Protein AF-A0A661GX45-F1 (afdb_monomer_lite)

Foldseek 3Di:
DDDDPLPDDDPLLVVLCVVLVPDDDDDVSVVSVVVSVVVCVVVCSDDPDDDDDDDDDDDPQKDPPDDDPPDPPCPVVIGGDPVVVVVVCVVPVDDPCVVVVVVVVVVCVVCVVVVVVVVVVVPDDDDDDD

Sequence (130 aa):
DGANNANYASEEYDELFRKVRVLSQGPERDELVAQMVELFRRDAVWLFAYYPKDIYLNNSWVHNTKRHGISKAMLKYIRVDDKERQKMQVKWNQPITWPLFVAALFLVALVLPGVIAYRRRQNATARREK

Secondary structure (DSSP, 8-state):
----TT----HHHHHHHHHHTTSPSSHHHHHHHHHHHHHHHHTT-S-------------TTEE-----SS----GGG-EE-HHHHHHHHHHH-----HHHHHHHHHHHHHHHHHHHHHHHHHT-------

pLDDT: mean 91.28, std 10.06, range [46.34, 98.5]

Structure (mmCIF, N/CA/C/O backbone):
data_AF-A0A661GX45-F1
#
_entry.id   AF-A0A661GX45-F1
#
loop_
_atom_site.group_PDB
_atom_site.id
_atom_site.type_symbol
_atom_site.label_atom_id
_atom_site.label_alt_id
_atom_site.label_comp_id
_atom_site.label_asym_id
_atom_site.label_entity_id
_atom_site.label_seq_id
_atom_site.pdbx_PDB_ins_code
_atom_site.Cartn_x
_atom_site.Cartn_y
_atom_site.Cartn_z
_atom_site.occupancy
_atom_site.B_iso_or_equiv
_atom_site.auth_seq_id
_atom_site.auth_comp_id
_atom_site.auth_asym_id
_atom_site.auth_atom_id
_atom_site.pdbx_PDB_model_num
ATOM 1 N N . ASP A 1 1 ? -24.794 -9.850 7.152 1.00 48.97 1 ASP A N 1
ATOM 2 C CA . ASP A 1 1 ? -23.955 -10.989 7.564 1.00 48.97 1 ASP A CA 1
ATOM 3 C C . ASP A 1 1 ? -22.492 -10.597 7.579 1.00 48.97 1 ASP A C 1
ATOM 5 O O . ASP A 1 1 ? -22.026 -9.954 6.644 1.00 48.97 1 ASP A O 1
ATOM 9 N N . GLY A 1 2 ? -21.811 -10.875 8.691 1.00 71.81 2 GLY A N 1
ATOM 10 C CA . GLY A 1 2 ? -20.370 -10.670 8.851 1.00 71.81 2 GLY A CA 1
ATOM 11 C C . GLY A 1 2 ? -19.619 -11.988 8.667 1.00 71.81 2 GLY A C 1
ATOM 12 O O . GLY A 1 2 ? -20.201 -13.057 8.828 1.00 71.81 2 GLY A O 1
ATOM 13 N N . ALA A 1 3 ? -18.332 -11.924 8.327 1.00 84.56 3 ALA A N 1
ATOM 14 C CA . ALA A 1 3 ? -17.504 -13.121 8.225 1.00 84.56 3 ALA A CA 1
ATOM 15 C C . ALA A 1 3 ? -17.104 -13.615 9.627 1.00 84.56 3 ALA A C 1
ATOM 17 O O . ALA A 1 3 ? -16.436 -12.892 10.363 1.00 84.56 3 ALA A O 1
ATOM 18 N N . ASN A 1 4 ? -17.479 -14.849 9.974 1.00 91.38 4 ASN A N 1
ATOM 19 C CA . ASN A 1 4 ? -16.990 -15.567 11.153 1.00 91.38 4 ASN A CA 1
ATOM 20 C C . ASN A 1 4 ? -16.191 -16.795 10.703 1.00 91.38 4 ASN A C 1
ATOM 22 O O . ASN A 1 4 ? -16.702 -17.909 10.658 1.00 91.38 4 ASN A O 1
ATOM 26 N N . ASN A 1 5 ? -14.921 -16.589 10.360 1.00 91.62 5 ASN A N 1
ATOM 27 C CA . ASN A 1 5 ? -14.054 -17.673 9.888 1.00 91.62 5 ASN A CA 1
ATOM 28 C C . ASN A 1 5 ? -13.514 -18.554 11.031 1.00 91.62 5 ASN A C 1
ATOM 30 O O . ASN A 1 5 ? -12.836 -19.540 10.764 1.00 91.62 5 ASN A O 1
ATOM 34 N N . ALA A 1 6 ? -13.770 -18.184 12.292 1.00 91.88 6 ALA A N 1
ATOM 35 C CA . ALA A 1 6 ? -13.398 -18.972 13.466 1.00 91.88 6 ALA A CA 1
ATOM 36 C C . ALA A 1 6 ? -14.468 -20.007 13.847 1.00 91.88 6 ALA A C 1
ATOM 38 O O . ALA A 1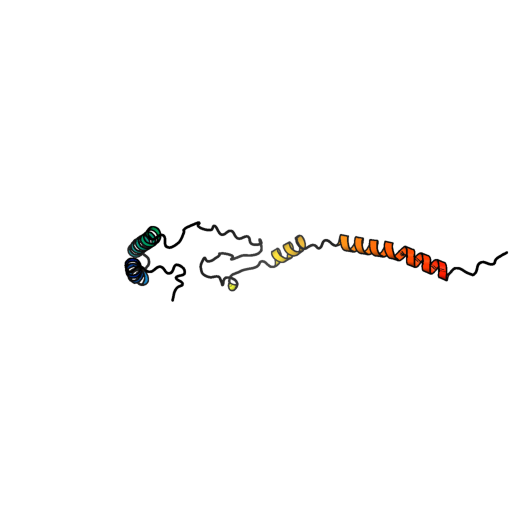 6 ? -14.197 -20.874 14.671 1.00 91.88 6 ALA A O 1
ATOM 39 N N . ASN A 1 7 ? -15.684 -19.892 13.292 1.00 93.12 7 ASN A N 1
ATOM 40 C CA . ASN A 1 7 ? -16.880 -20.587 13.780 1.00 93.12 7 ASN A CA 1
ATOM 41 C C . ASN A 1 7 ? -17.127 -20.371 15.288 1.00 93.12 7 ASN A C 1
ATOM 43 O O . ASN A 1 7 ? -17.653 -21.249 15.967 1.00 93.12 7 ASN A O 1
ATOM 47 N N . TYR A 1 8 ? -16.734 -19.212 15.824 1.00 94.44 8 TYR A N 1
ATOM 48 C CA . TYR A 1 8 ? -16.910 -18.894 17.241 1.00 94.44 8 TYR A CA 1
ATOM 49 C C . TYR A 1 8 ? -18.365 -18.534 17.546 1.00 94.44 8 TYR A C 1
ATOM 51 O O . TYR A 1 8 ? -18.964 -17.751 16.809 1.00 94.44 8 TYR A O 1
ATOM 59 N N . ALA A 1 9 ? -18.914 -19.085 18.626 1.00 95.06 9 ALA A N 1
ATOM 60 C CA . ALA A 1 9 ? -20.266 -18.811 19.099 1.00 95.06 9 ALA A CA 1
ATOM 61 C C . ALA A 1 9 ? -20.262 -18.728 20.631 1.00 95.06 9 ALA A C 1
ATOM 63 O O . ALA A 1 9 ? -19.773 -19.640 21.297 1.00 95.06 9 ALA A O 1
ATOM 64 N N . SER A 1 10 ? -20.789 -17.633 21.179 1.00 96.56 10 SER A N 1
ATOM 65 C CA . SER A 1 10 ? -20.849 -17.381 22.620 1.00 96.56 10 SER A CA 1
ATOM 66 C C . SER A 1 10 ? -22.017 -16.450 22.929 1.00 96.56 10 SER A C 1
ATOM 68 O O . SER A 1 10 ? -22.043 -15.315 22.454 1.00 96.56 10 SER A O 1
ATOM 70 N N . GLU A 1 11 ? -22.969 -16.913 23.744 1.00 97.44 11 GLU A N 1
ATOM 71 C CA . GLU A 1 11 ? -24.138 -16.106 24.128 1.00 97.44 11 GLU A CA 1
ATOM 72 C C . GLU A 1 11 ? -23.716 -14.846 24.901 1.00 97.44 11 GLU A C 1
ATOM 74 O O . GLU A 1 11 ? -24.239 -13.760 24.659 1.00 97.44 11 GLU A O 1
ATOM 79 N N . GLU A 1 12 ? -22.704 -14.970 25.768 1.00 97.25 12 GLU A N 1
ATOM 80 C CA . GLU A 1 12 ? -22.130 -13.852 26.530 1.00 97.25 12 GLU A CA 1
ATOM 81 C C . GLU A 1 12 ? -21.581 -12.767 25.587 1.00 97.25 12 GLU A C 1
ATOM 83 O O . GLU A 1 12 ? -21.843 -11.573 25.759 1.00 97.25 12 GLU A O 1
ATOM 88 N N . TYR A 1 13 ? -20.860 -13.182 24.541 1.00 96.75 13 TYR A N 1
ATOM 89 C CA . TYR A 1 13 ? -20.336 -12.266 23.532 1.00 96.75 13 TYR A CA 1
ATOM 90 C C . TYR A 1 13 ? -21.464 -11.604 22.727 1.00 96.75 13 TYR A C 1
ATOM 92 O O . TYR A 1 13 ? -21.442 -10.390 22.493 1.00 96.75 13 TYR A O 1
ATOM 100 N N . ASP A 1 14 ? -22.464 -12.387 22.321 1.00 96.25 14 ASP A N 1
ATOM 101 C CA . ASP A 1 14 ? -23.582 -11.916 21.508 1.00 96.25 14 ASP A CA 1
ATOM 102 C C . ASP A 1 14 ? -24.456 -10.898 22.259 1.00 96.25 14 ASP A C 1
ATOM 104 O O . ASP A 1 14 ? -24.887 -9.897 21.674 1.00 96.25 14 ASP A O 1
ATOM 108 N N . GLU A 1 15 ? -24.681 -11.086 23.563 1.00 97.12 15 GLU A N 1
ATOM 109 C CA . GLU A 1 15 ? -25.376 -10.115 24.415 1.00 97.12 15 GLU A CA 1
ATOM 110 C C . GLU A 1 15 ? -24.654 -8.768 24.485 1.00 97.12 15 GLU A C 1
ATOM 112 O O . GLU A 1 15 ? -25.284 -7.712 24.333 1.00 97.12 15 GLU A O 1
ATOM 117 N N . LEU A 1 16 ? -23.333 -8.787 24.681 1.00 97.38 16 LEU A N 1
ATOM 118 C CA . LEU A 1 16 ? -22.519 -7.572 24.702 1.00 97.38 16 LEU A CA 1
ATOM 119 C C . LEU A 1 16 ? -22.528 -6.878 23.336 1.00 97.38 16 LEU A C 1
ATOM 121 O O . LEU A 1 16 ? -22.733 -5.662 23.260 1.00 97.38 16 LEU A O 1
ATOM 125 N N . PHE A 1 17 ? -22.398 -7.639 22.245 1.00 95.88 17 PHE A N 1
ATOM 126 C CA . PHE A 1 17 ? -22.445 -7.091 20.891 1.00 95.88 17 PHE A CA 1
ATOM 127 C C . PHE A 1 17 ? -23.779 -6.392 20.595 1.00 95.88 17 PHE A C 1
ATOM 129 O O . PHE A 1 17 ? -23.790 -5.290 20.033 1.00 95.88 17 PHE A O 1
ATOM 136 N N . ARG A 1 18 ? -24.910 -6.989 21.005 1.00 96.19 18 ARG A N 1
ATOM 137 C CA . ARG A 1 18 ? -26.248 -6.393 20.834 1.00 96.19 18 ARG A CA 1
ATOM 138 C C . ARG A 1 18 ? -26.346 -5.007 21.482 1.00 96.19 18 ARG A C 1
ATOM 140 O O . ARG A 1 18 ? -26.940 -4.116 20.873 1.00 96.19 18 ARG A O 1
ATOM 147 N N . LYS A 1 19 ? -25.725 -4.807 22.652 1.00 96.88 19 LYS A N 1
ATOM 148 C CA . LYS A 1 19 ? -25.648 -3.505 23.345 1.00 96.88 19 LYS A CA 1
ATOM 149 C C . LYS A 1 19 ? -24.718 -2.529 22.614 1.00 96.88 19 LYS A C 1
ATOM 151 O O . LYS A 1 19 ? -25.133 -1.431 22.249 1.00 96.88 19 LYS A O 1
ATOM 156 N N . VAL A 1 20 ? -23.482 -2.946 22.322 1.00 96.81 20 VAL A N 1
ATOM 157 C CA . VAL A 1 20 ? -22.452 -2.099 21.684 1.00 96.81 20 VAL A CA 1
ATOM 158 C C . VAL A 1 20 ? -22.878 -1.581 20.308 1.00 96.81 20 VAL A C 1
ATOM 160 O O . VAL A 1 20 ? -22.500 -0.472 19.928 1.00 96.81 20 VAL A O 1
ATOM 163 N N . ARG A 1 21 ? -23.665 -2.355 19.548 1.00 94.69 21 ARG A N 1
ATOM 164 C CA . ARG A 1 21 ? -24.095 -1.992 18.187 1.00 94.69 21 ARG A CA 1
ATOM 165 C C . ARG A 1 21 ? -24.945 -0.718 18.126 1.00 94.69 21 ARG A C 1
ATOM 167 O O . ARG A 1 21 ? -24.935 -0.053 17.094 1.00 94.69 21 ARG A O 1
ATOM 174 N N . VAL A 1 22 ? -25.694 -0.403 19.183 1.00 96.25 22 VAL A N 1
ATOM 175 C CA . VAL A 1 22 ? -26.614 0.750 19.218 1.00 96.25 22 VAL A CA 1
ATOM 176 C C . VAL A 1 22 ? -26.103 1.912 20.071 1.00 96.25 22 VAL A C 1
ATOM 178 O O . VAL A 1 22 ? -26.642 3.011 19.976 1.00 96.25 22 VAL A O 1
ATOM 181 N N . LEU A 1 23 ? -25.063 1.690 20.878 1.00 96.38 23 LEU A N 1
ATOM 182 C CA . LEU A 1 23 ? -24.446 2.727 21.699 1.00 96.38 23 LEU A CA 1
ATOM 183 C C . LEU A 1 23 ? -23.617 3.700 20.852 1.00 96.38 23 LEU A C 1
ATOM 185 O O . LEU A 1 23 ? -22.867 3.304 19.954 1.00 96.38 23 LEU A O 1
ATOM 189 N N . SER A 1 24 ? -23.712 4.988 21.184 1.00 96.38 24 SER A N 1
ATOM 190 C CA . SER A 1 24 ? -22.819 6.017 20.652 1.00 96.38 24 SER A CA 1
ATOM 191 C C . SER A 1 24 ? -21.387 5.822 21.155 1.00 96.38 24 SER A C 1
ATOM 193 O O . SER A 1 24 ? -21.142 5.147 22.154 1.00 96.38 24 SER A O 1
ATOM 195 N N . GLN A 1 25 ? -20.419 6.431 20.470 1.00 95.12 25 GLN A N 1
ATOM 196 C CA . GLN A 1 25 ? -19.037 6.460 20.956 1.00 95.12 25 GLN A CA 1
ATOM 197 C C . GLN A 1 25 ? -18.966 7.158 22.322 1.00 95.12 25 GLN A C 1
ATOM 199 O O . GLN A 1 25 ? -19.573 8.214 22.502 1.00 95.12 25 GLN A O 1
ATOM 204 N N . GLY A 1 26 ? -18.231 6.568 23.265 1.00 97.06 26 GLY A N 1
ATOM 205 C CA . GLY A 1 26 ? -18.066 7.091 24.618 1.00 97.06 26 GLY A CA 1
ATOM 206 C C . GLY A 1 26 ? -17.573 6.025 25.608 1.00 97.06 26 GLY A C 1
ATOM 207 O O . GLY A 1 26 ? -17.495 4.851 25.239 1.00 97.06 26 GLY A O 1
ATOM 208 N N . PRO A 1 27 ? -17.294 6.417 26.867 1.00 97.94 27 PRO A N 1
ATOM 209 C CA . PRO A 1 27 ? -16.678 5.541 27.869 1.00 97.94 27 PRO A CA 1
ATOM 210 C C . PRO A 1 27 ? -17.443 4.237 28.123 1.00 97.94 27 PRO A C 1
ATOM 212 O O . PRO A 1 27 ? -16.837 3.175 28.183 1.00 97.94 27 PRO A O 1
ATOM 215 N N . GLU A 1 28 ? -18.777 4.293 28.185 1.00 96.94 28 GLU A N 1
ATOM 216 C CA . GLU A 1 28 ? -19.628 3.106 28.374 1.00 96.94 28 GLU A CA 1
ATOM 217 C C . GLU A 1 28 ? -19.437 2.081 27.248 1.00 96.94 28 GLU A C 1
ATOM 219 O O . GLU A 1 28 ? -19.291 0.880 27.480 1.00 96.94 28 GLU A O 1
ATOM 224 N N . ARG A 1 29 ? -19.398 2.557 25.999 1.00 97.88 29 ARG A N 1
ATOM 225 C CA . A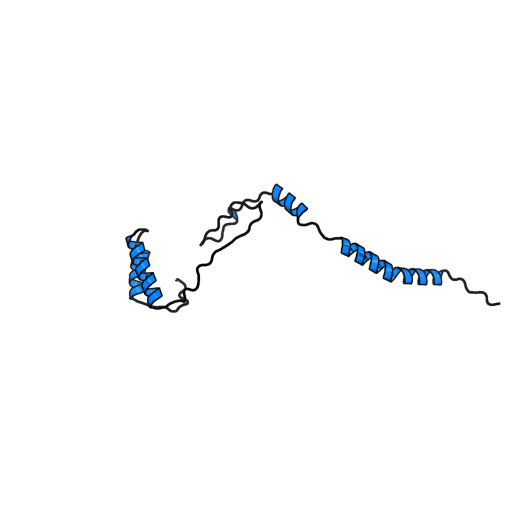RG A 1 29 ? -19.168 1.690 24.846 1.00 97.88 29 ARG A CA 1
ATOM 226 C C . ARG A 1 29 ? -17.762 1.094 24.890 1.00 97.88 29 ARG A C 1
ATOM 228 O O . ARG A 1 29 ? -17.600 -0.075 24.546 1.00 97.88 29 ARG A O 1
ATOM 235 N N . ASP A 1 30 ? -16.767 1.877 25.297 1.00 97.88 30 ASP A N 1
ATOM 236 C CA . ASP A 1 30 ? -15.373 1.436 25.375 1.00 97.88 30 ASP A CA 1
ATOM 237 C C . ASP A 1 30 ? -15.179 0.343 26.440 1.00 97.88 30 ASP A C 1
ATOM 239 O O . ASP A 1 30 ? -14.483 -0.640 26.180 1.00 97.88 30 ASP A O 1
ATOM 243 N N . GLU A 1 31 ? -15.859 0.445 27.586 1.00 98.00 31 GLU A N 1
ATOM 244 C CA . GLU A 1 31 ? -15.858 -0.590 28.629 1.00 98.00 31 GLU A CA 1
ATOM 245 C C . GLU A 1 31 ? -16.470 -1.908 28.142 1.00 98.00 31 GLU A C 1
ATOM 247 O O . GLU A 1 31 ? -15.878 -2.975 28.324 1.00 98.00 31 GLU A O 1
ATOM 252 N N . LEU A 1 32 ? -17.624 -1.855 27.473 1.00 97.94 32 LEU A N 1
ATOM 253 C CA . LEU A 1 32 ? -18.259 -3.052 26.912 1.00 97.94 32 LEU A CA 1
ATOM 254 C C . LEU A 1 32 ? -17.393 -3.695 25.820 1.00 97.94 32 LEU A C 1
ATOM 256 O O . LEU A 1 32 ? -17.249 -4.915 25.780 1.00 97.94 32 LEU A O 1
ATOM 260 N N . VAL A 1 33 ? -16.768 -2.888 24.955 1.00 98.00 33 VAL A N 1
ATOM 261 C CA . VAL A 1 33 ? -15.822 -3.390 23.947 1.00 98.00 33 VAL A CA 1
ATOM 262 C C . VAL A 1 33 ? -14.616 -4.053 24.614 1.00 98.00 33 VAL A C 1
ATOM 264 O O . VAL A 1 33 ? -14.184 -5.110 24.156 1.00 98.00 33 VAL A O 1
ATOM 267 N N . ALA A 1 34 ? -14.086 -3.485 25.699 1.00 97.94 34 ALA A N 1
ATOM 268 C CA . ALA A 1 34 ? -12.979 -4.087 26.438 1.00 97.94 34 ALA A CA 1
ATOM 269 C C . ALA A 1 34 ? -13.354 -5.463 27.013 1.00 97.94 34 ALA A C 1
ATOM 271 O O . ALA A 1 34 ? -12.568 -6.402 26.885 1.00 97.94 34 ALA A O 1
ATOM 272 N N . GLN A 1 35 ? -14.569 -5.609 27.557 1.00 97.88 35 GLN A N 1
ATOM 273 C CA . GLN A 1 35 ? -15.091 -6.901 28.020 1.00 97.88 35 GLN A CA 1
ATOM 274 C C . GLN A 1 35 ? -15.185 -7.911 26.871 1.00 97.88 35 GLN A C 1
ATOM 276 O O . GLN A 1 35 ? -14.673 -9.021 26.985 1.00 97.88 35 GLN A O 1
ATOM 281 N N . MET A 1 36 ? -15.752 -7.515 25.726 1.00 97.44 36 MET A N 1
ATOM 282 C CA . MET A 1 36 ? -15.842 -8.383 24.543 1.00 97.44 36 MET A CA 1
ATOM 283 C C . MET A 1 36 ? -14.467 -8.847 24.045 1.00 97.44 36 MET A C 1
ATOM 285 O O . MET A 1 36 ? -14.303 -10.003 23.654 1.00 97.44 36 MET A O 1
ATOM 289 N N . VAL A 1 37 ? -13.472 -7.955 24.048 1.00 96.19 37 VAL A N 1
ATOM 290 C CA . VAL A 1 37 ? -12.093 -8.294 23.673 1.00 96.19 37 VAL A CA 1
ATOM 291 C C . VAL A 1 37 ? -11.495 -9.298 24.659 1.00 96.19 37 VAL A C 1
ATOM 293 O O . VAL A 1 37 ? -10.779 -10.203 24.232 1.00 96.19 37 VAL A O 1
ATOM 296 N N . GLU A 1 38 ? -11.795 -9.174 25.951 1.00 96.44 38 GLU A N 1
ATOM 297 C CA . GLU A 1 38 ? -11.291 -10.101 26.962 1.00 96.44 38 GLU A CA 1
ATOM 298 C C . GLU A 1 38 ? -11.899 -11.500 26.832 1.00 96.44 38 GLU A C 1
ATOM 300 O O . GLU A 1 38 ? -11.157 -12.479 26.866 1.00 96.44 38 GLU A O 1
ATOM 305 N N . LEU A 1 39 ? -13.205 -11.609 26.563 1.00 96.25 39 LEU A N 1
ATOM 306 C CA . LEU A 1 39 ? -13.844 -12.893 26.238 1.00 96.25 39 LEU A CA 1
ATOM 307 C C . LEU A 1 39 ? -13.162 -13.563 25.044 1.00 96.25 39 LEU A C 1
ATOM 309 O O . LEU A 1 39 ? -12.785 -14.730 25.098 1.00 96.25 39 LEU A O 1
ATOM 313 N N . PHE A 1 40 ? -12.923 -12.789 23.987 1.00 94.56 40 PHE A N 1
ATOM 314 C CA . PHE A 1 40 ? -12.283 -13.291 22.778 1.00 94.56 40 PHE A CA 1
ATOM 315 C C . PHE A 1 40 ? -10.838 -13.768 23.030 1.00 94.56 40 PHE A C 1
ATOM 317 O O . PHE A 1 40 ? -10.394 -14.743 22.419 1.00 94.56 40 PHE A O 1
ATOM 324 N N . ARG A 1 41 ? -10.089 -13.102 23.925 1.00 93.25 41 ARG A N 1
ATOM 325 C CA . ARG A 1 41 ? -8.743 -13.538 24.344 1.00 93.25 41 ARG A CA 1
ATOM 326 C C . ARG A 1 41 ? -8.789 -14.797 25.199 1.00 93.25 41 ARG A C 1
ATOM 328 O O . ARG A 1 41 ? -8.031 -15.723 24.923 1.00 93.25 41 ARG A O 1
ATOM 335 N N . ARG A 1 42 ? -9.660 -14.823 26.212 1.00 95.25 42 ARG A N 1
ATOM 336 C CA . ARG A 1 42 ? -9.848 -15.949 27.136 1.00 95.25 42 ARG A CA 1
ATOM 337 C C . ARG A 1 42 ? -10.179 -17.230 26.383 1.00 95.25 42 ARG A C 1
ATOM 339 O O . ARG A 1 42 ? -9.590 -18.271 26.654 1.00 95.25 42 ARG A O 1
ATOM 346 N N . ASP A 1 43 ? -11.074 -17.122 25.410 1.00 95.81 43 ASP A N 1
ATOM 347 C CA . ASP A 1 43 ? -11.555 -18.259 24.632 1.00 95.81 43 ASP A CA 1
ATOM 348 C C . ASP A 1 43 ? -10.596 -18.624 23.480 1.00 95.81 43 ASP A C 1
ATOM 350 O O . ASP A 1 43 ? -10.867 -19.547 22.714 1.00 95.81 43 ASP A O 1
ATOM 354 N N . ALA A 1 44 ? -9.470 -17.905 23.354 1.00 93.81 44 ALA A N 1
ATOM 355 C CA . ALA A 1 44 ? -8.421 -18.124 22.360 1.00 93.81 44 ALA A CA 1
ATOM 356 C C . ALA A 1 44 ? -8.957 -18.247 20.922 1.00 93.81 44 ALA A C 1
ATOM 358 O O . ALA A 1 44 ? -8.464 -19.053 20.131 1.00 93.81 44 ALA A O 1
ATOM 359 N N . VAL A 1 45 ? -9.967 -17.434 20.585 1.00 93.94 45 VAL A N 1
ATOM 360 C CA . VAL A 1 45 ? -10.736 -17.574 19.340 1.00 93.94 45 VAL A CA 1
ATOM 361 C C . VAL A 1 45 ? -9.833 -17.515 18.116 1.00 93.94 45 VAL A C 1
ATOM 363 O O . VAL A 1 45 ? -9.963 -18.350 17.227 1.00 93.94 45 VAL A O 1
ATOM 366 N N . TRP A 1 46 ? -8.894 -16.564 18.098 1.00 90.25 46 TRP A N 1
ATOM 367 C CA . TRP A 1 46 ? -7.813 -16.458 17.120 1.00 90.25 46 TRP A CA 1
ATOM 368 C C . TRP A 1 46 ? -6.469 -16.259 17.815 1.00 90.25 46 TRP A C 1
ATOM 370 O O . TRP A 1 46 ? -6.376 -15.701 18.909 1.00 90.25 46 TRP A O 1
ATOM 380 N N . LEU A 1 47 ? -5.402 -16.635 17.113 1.00 86.25 47 LEU A N 1
ATOM 381 C CA . LEU A 1 47 ? -4.044 -16.315 17.520 1.00 86.25 47 LEU A CA 1
ATOM 382 C C . LEU A 1 47 ? -3.704 -14.865 17.142 1.00 86.25 47 LEU A C 1
ATOM 384 O O . LEU A 1 47 ? -3.659 -14.497 15.967 1.00 86.25 47 LEU A O 1
ATOM 388 N N . PHE A 1 48 ? -3.432 -14.038 18.148 1.00 80.94 48 PHE A N 1
ATOM 389 C CA . PHE A 1 48 ? -3.018 -12.648 17.969 1.00 80.94 48 PHE A CA 1
ATOM 390 C C . PHE A 1 48 ? -1.500 -12.561 17.785 1.00 80.94 48 PHE A C 1
ATOM 392 O O . PHE A 1 48 ? -0.755 -12.458 18.754 1.00 80.94 48 PHE A O 1
ATOM 399 N N . ALA A 1 49 ? -1.032 -12.639 16.538 1.00 78.31 49 ALA A N 1
ATOM 400 C CA . ALA A 1 49 ? 0.402 -12.716 16.251 1.00 78.31 49 ALA A CA 1
ATOM 401 C C . ALA A 1 49 ? 1.112 -11.352 16.266 1.00 78.31 49 ALA A C 1
ATOM 403 O O . ALA A 1 49 ? 2.122 -11.185 16.944 1.00 78.31 49 ALA A O 1
ATOM 404 N N . TYR A 1 50 ? 0.637 -10.383 15.477 1.00 84.81 50 TYR A N 1
ATOM 405 C CA . TYR A 1 50 ? 1.336 -9.109 15.303 1.00 84.81 50 TYR A CA 1
ATOM 406 C C . TYR A 1 50 ? 0.412 -8.000 14.793 1.00 84.81 50 TYR A C 1
ATOM 408 O O . TYR A 1 50 ? -0.592 -8.255 14.129 1.00 84.81 50 TYR A O 1
ATOM 416 N N . TYR A 1 51 ? 0.802 -6.754 15.063 1.00 84.00 51 TYR A N 1
ATOM 417 C CA . TYR A 1 51 ? 0.184 -5.562 14.488 1.00 84.00 51 TYR A CA 1
ATOM 418 C C . TYR A 1 51 ? 1.071 -5.047 13.344 1.00 84.00 51 TYR A C 1
ATOM 420 O O . TYR A 1 51 ? 2.186 -4.591 13.616 1.00 84.00 51 TYR A O 1
ATOM 428 N N . PRO A 1 52 ? 0.647 -5.150 12.066 1.00 86.62 52 PRO A N 1
ATOM 429 C CA . PRO A 1 52 ? 1.479 -4.744 10.940 1.00 86.62 52 PRO A CA 1
ATOM 430 C C . PRO A 1 52 ? 1.780 -3.248 10.991 1.00 86.62 52 PRO A C 1
ATOM 432 O O . PRO A 1 52 ? 0.898 -2.424 11.241 1.00 86.62 52 PRO A O 1
ATOM 435 N N . LYS A 1 53 ? 3.030 -2.896 10.685 1.00 86.00 53 LYS A N 1
ATOM 436 C CA . LYS A 1 53 ? 3.391 -1.526 10.340 1.00 86.00 53 LYS A CA 1
ATOM 437 C C . LYS A 1 53 ? 3.414 -1.399 8.828 1.00 86.00 53 LYS A C 1
ATOM 439 O O . LYS A 1 53 ? 4.305 -1.928 8.168 1.00 86.00 53 LYS A O 1
ATOM 444 N N . ASP A 1 54 ? 2.461 -0.651 8.302 1.00 84.31 54 ASP A N 1
ATOM 445 C CA . ASP A 1 54 ? 2.421 -0.356 6.881 1.00 84.31 54 ASP A CA 1
ATOM 446 C C . ASP A 1 54 ? 3.387 0.784 6.539 1.00 84.31 54 ASP A C 1
ATOM 448 O O . ASP A 1 54 ? 3.286 1.893 7.071 1.00 84.31 54 ASP A O 1
ATOM 452 N N . ILE A 1 55 ? 4.309 0.523 5.614 1.00 87.75 55 ILE A N 1
ATOM 453 C CA . ILE A 1 55 ? 5.226 1.523 5.062 1.00 87.75 55 ILE A CA 1
ATOM 454 C C . ILE A 1 55 ? 4.953 1.631 3.567 1.00 87.75 55 ILE A C 1
ATOM 456 O O . ILE A 1 55 ? 4.942 0.632 2.851 1.00 87.75 55 ILE A O 1
ATOM 460 N N . TYR A 1 56 ? 4.754 2.855 3.086 1.00 85.38 56 TYR A N 1
ATOM 461 C CA . TYR A 1 56 ? 4.514 3.124 1.675 1.00 85.38 56 TYR A CA 1
ATOM 462 C C . TYR A 1 56 ? 5.512 4.149 1.164 1.00 85.38 56 TYR A C 1
ATOM 464 O O . TYR A 1 56 ? 5.695 5.209 1.761 1.00 85.38 56 TYR A O 1
ATOM 472 N N . LEU A 1 57 ? 6.108 3.840 0.019 1.00 90.94 57 LEU A N 1
ATOM 473 C CA . LEU A 1 57 ? 6.931 4.766 -0.739 1.00 90.94 57 LEU A CA 1
ATOM 474 C C . LEU A 1 57 ? 6.088 5.362 -1.861 1.00 90.94 57 LEU A C 1
ATOM 476 O O . LEU A 1 57 ? 5.296 4.669 -2.498 1.00 90.94 57 LEU A O 1
ATOM 480 N N . ASN A 1 58 ? 6.265 6.654 -2.095 1.00 92.19 58 ASN A N 1
ATOM 481 C CA . ASN A 1 58 ? 5.710 7.342 -3.247 1.00 92.19 58 ASN A CA 1
ATOM 482 C C . ASN A 1 58 ? 6.807 8.167 -3.897 1.00 92.19 58 ASN A C 1
ATOM 484 O O . ASN A 1 58 ? 7.752 8.602 -3.240 1.00 92.19 58 ASN A O 1
ATOM 488 N N . ASN A 1 59 ? 6.654 8.392 -5.194 1.00 95.38 59 ASN A N 1
ATOM 489 C CA . ASN A 1 59 ? 7.522 9.316 -5.897 1.00 95.38 59 ASN A CA 1
ATOM 490 C C . ASN A 1 59 ? 7.299 10.748 -5.393 1.00 95.38 59 ASN A C 1
ATOM 492 O O . ASN A 1 59 ? 6.190 11.098 -4.984 1.00 95.38 59 ASN A O 1
ATOM 496 N N . SER A 1 60 ? 8.333 11.586 -5.485 1.00 94.50 60 SER A N 1
ATOM 497 C CA . SER A 1 60 ? 8.297 12.992 -5.050 1.00 94.50 60 SER A CA 1
ATOM 498 C C . SER A 1 60 ? 7.187 13.810 -5.719 1.00 94.50 60 SER A C 1
ATOM 500 O O . SER A 1 60 ? 6.668 14.745 -5.118 1.00 94.50 60 SER A O 1
ATOM 502 N N . TRP A 1 61 ? 6.798 13.435 -6.940 1.00 96.81 61 TRP A N 1
ATOM 503 C CA . TRP A 1 61 ? 5.762 14.095 -7.734 1.00 96.81 61 TRP A CA 1
ATOM 504 C C . TRP A 1 61 ? 4.331 13.598 -7.458 1.00 96.81 61 TRP A C 1
ATOM 506 O O . TRP A 1 61 ? 3.406 13.973 -8.178 1.00 96.81 61 TRP A O 1
ATOM 516 N N . VAL A 1 62 ? 4.118 12.717 -6.472 1.00 96.38 62 VAL A N 1
ATOM 517 C CA . VAL A 1 62 ? 2.789 12.187 -6.123 1.00 96.38 62 VAL A CA 1
ATOM 518 C C . VAL A 1 62 ? 2.360 12.717 -4.757 1.00 96.38 62 VAL A C 1
ATOM 520 O O . VAL A 1 62 ? 3.012 12.479 -3.742 1.00 96.38 62 VAL A O 1
ATOM 523 N N . HIS A 1 63 ? 1.218 13.399 -4.721 1.00 94.19 63 HIS A N 1
ATOM 524 C CA . HIS A 1 63 ? 0.683 14.064 -3.536 1.00 94.19 63 HIS A CA 1
ATOM 525 C C . HIS A 1 63 ? -0.703 13.534 -3.152 1.00 94.19 63 HIS A C 1
ATOM 527 O O . HIS A 1 63 ? -1.352 12.820 -3.918 1.00 94.19 63 HIS A O 1
ATOM 533 N N . ASN A 1 64 ? -1.165 13.923 -1.957 1.00 93.12 64 ASN A N 1
ATOM 534 C CA . ASN A 1 64 ? -2.451 13.520 -1.372 1.00 93.12 64 ASN A CA 1
ATOM 535 C C . ASN A 1 64 ? -2.579 12.002 -1.169 1.00 93.12 64 ASN A C 1
ATOM 537 O O . ASN A 1 64 ? -3.625 11.397 -1.384 1.00 93.12 64 ASN A O 1
ATOM 541 N N . THR A 1 65 ? -1.496 11.376 -0.719 1.00 89.19 65 THR A N 1
ATOM 542 C CA . THR A 1 65 ? -1.375 9.920 -0.581 1.00 89.19 65 THR A CA 1
ATOM 543 C C . THR A 1 65 ? -1.737 9.407 0.815 1.00 89.19 65 THR A C 1
ATOM 545 O O . THR A 1 65 ? -1.382 8.280 1.166 1.00 89.19 65 THR A O 1
ATOM 548 N N . LYS A 1 66 ? -2.461 10.201 1.623 1.00 86.44 66 LYS A N 1
ATOM 549 C CA . LYS A 1 66 ? -2.941 9.769 2.944 1.00 86.44 66 LYS A CA 1
ATOM 550 C C . LYS A 1 66 ? -3.809 8.525 2.765 1.00 86.44 66 LYS A C 1
ATOM 552 O O . LYS A 1 66 ? -4.879 8.588 2.168 1.00 86.44 66 LYS A O 1
ATOM 557 N N . ARG A 1 67 ? -3.337 7.388 3.269 1.00 78.12 67 ARG A N 1
ATOM 558 C CA . ARG A 1 67 ? -4.074 6.122 3.223 1.00 78.12 67 ARG A CA 1
ATOM 559 C C . ARG A 1 67 ? -5.206 6.144 4.247 1.00 78.12 67 ARG A C 1
ATOM 561 O O . ARG A 1 67 ? -5.097 6.772 5.298 1.00 78.12 67 ARG A O 1
ATOM 568 N N . HIS A 1 68 ? -6.277 5.425 3.938 1.00 79.19 68 HIS A N 1
ATOM 569 C CA . HIS A 1 68 ? -7.367 5.160 4.865 1.00 79.19 68 HIS A CA 1
ATOM 570 C C . HIS A 1 68 ? -7.360 3.669 5.202 1.00 79.19 68 HIS A C 1
ATOM 572 O O . HIS A 1 68 ? -7.311 2.841 4.297 1.00 79.19 68 HIS A O 1
ATOM 578 N N . GLY A 1 69 ? -7.464 3.311 6.484 1.00 77.38 69 GLY A N 1
ATOM 579 C CA . GLY A 1 69 ? -7.466 1.906 6.927 1.00 77.38 69 GLY A CA 1
ATOM 580 C C . GLY A 1 69 ? -8.726 1.107 6.562 1.00 77.38 69 GLY A C 1
ATOM 581 O O . GLY A 1 69 ? -8.878 -0.019 7.007 1.00 77.38 69 GLY A O 1
ATOM 582 N N . ILE A 1 70 ? -9.647 1.690 5.784 1.00 80.69 70 ILE A N 1
ATOM 583 C CA . ILE A 1 70 ? -10.950 1.090 5.445 1.00 80.69 70 ILE A CA 1
ATOM 584 C C . ILE A 1 70 ? -11.236 1.328 3.960 1.00 80.69 70 ILE A C 1
ATOM 586 O O . ILE A 1 70 ? -11.376 0.384 3.187 1.00 80.69 70 ILE A O 1
ATOM 590 N N . SER A 1 71 ? -11.273 2.596 3.535 1.00 81.50 71 SER A N 1
ATOM 591 C CA . SER A 1 71 ? -11.532 2.940 2.135 1.00 81.50 71 SER A CA 1
ATOM 592 C C . SER A 1 71 ? -10.296 2.750 1.257 1.00 81.50 71 SER A C 1
ATOM 594 O O . SER A 1 71 ? -9.227 3.296 1.526 1.00 81.50 71 SER A O 1
ATOM 596 N N . LYS A 1 72 ? -10.469 2.027 0.148 1.00 79.81 72 LYS A N 1
ATOM 597 C CA . LYS A 1 72 ? -9.431 1.828 -0.878 1.00 79.81 72 LYS A CA 1
ATOM 598 C C . LYS A 1 72 ? -9.585 2.777 -2.077 1.00 79.81 72 LYS A C 1
ATOM 600 O O . LYS A 1 72 ? -8.691 2.860 -2.915 1.00 79.81 72 LYS A O 1
ATOM 605 N N . ALA A 1 73 ? -10.686 3.527 -2.160 1.00 84.38 73 ALA A N 1
ATOM 606 C CA . ALA A 1 73 ? -11.056 4.336 -3.325 1.00 84.38 73 ALA A CA 1
ATOM 607 C C . ALA A 1 73 ? -10.446 5.753 -3.297 1.00 84.38 73 ALA A C 1
ATOM 609 O O . ALA A 1 73 ? -11.163 6.756 -3.293 1.00 84.38 73 ALA A O 1
ATOM 610 N N . MET A 1 74 ? -9.113 5.842 -3.275 1.00 85.81 74 MET A N 1
ATOM 611 C CA . MET A 1 74 ? -8.403 7.118 -3.081 1.00 85.81 74 MET A CA 1
ATOM 612 C C . MET A 1 74 ? -7.965 7.812 -4.378 1.00 85.81 74 MET A C 1
ATOM 614 O O . MET A 1 74 ? -7.535 8.959 -4.326 1.00 85.81 74 MET A O 1
ATOM 618 N N . LEU A 1 75 ? -8.104 7.162 -5.541 1.00 88.56 75 LEU A N 1
ATOM 619 C CA . LEU A 1 75 ? -7.551 7.659 -6.810 1.00 88.56 75 LEU A CA 1
ATOM 620 C C . LEU A 1 75 ? -8.025 9.077 -7.168 1.00 88.56 75 LEU A C 1
ATOM 622 O O . LEU A 1 75 ? -7.217 9.891 -7.597 1.00 88.56 75 LEU A O 1
ATOM 626 N N . LYS A 1 76 ? -9.299 9.400 -6.916 1.00 90.75 76 LYS A N 1
ATOM 627 C CA . LYS A 1 76 ? -9.872 10.731 -7.191 1.00 90.75 76 LYS A CA 1
ATOM 628 C C . LYS A 1 76 ? -9.237 11.878 -6.397 1.00 90.75 76 LYS A C 1
ATOM 630 O O . LYS A 1 76 ? -9.440 13.033 -6.744 1.00 90.75 76 LYS A O 1
ATOM 635 N N . TYR A 1 77 ? -8.521 11.569 -5.318 1.00 91.56 77 TYR A N 1
ATOM 636 C CA . TYR A 1 77 ? -7.884 12.563 -4.456 1.00 91.56 77 TYR A CA 1
ATOM 637 C C . TYR A 1 77 ? -6.384 12.691 -4.717 1.00 91.56 77 TYR A C 1
ATOM 639 O O . TYR A 1 77 ? -5.768 13.629 -4.212 1.00 91.56 77 TYR A O 1
ATOM 647 N N . ILE A 1 78 ? -5.797 11.777 -5.498 1.00 93.19 78 ILE A N 1
ATOM 648 C CA . ILE A 1 78 ? -4.373 11.799 -5.828 1.00 93.19 78 ILE A CA 1
ATOM 649 C C . ILE A 1 78 ? -4.092 12.972 -6.762 1.00 93.19 78 ILE A C 1
ATOM 651 O O . ILE A 1 78 ? -4.760 13.155 -7.777 1.00 93.19 78 ILE A O 1
ATOM 655 N N . ARG A 1 79 ? -3.056 13.744 -6.428 1.00 95.81 79 ARG A N 1
ATOM 656 C CA . ARG A 1 79 ? -2.542 14.828 -7.269 1.00 95.81 79 ARG A CA 1
ATOM 657 C C . ARG A 1 79 ? -1.155 14.459 -7.775 1.00 95.81 79 ARG A C 1
ATOM 659 O O . ARG A 1 79 ? -0.329 13.976 -7.004 1.00 95.81 79 ARG A O 1
ATOM 666 N N . VAL A 1 80 ? -0.898 14.716 -9.052 1.00 96.81 80 VAL A N 1
ATOM 667 C CA . VAL A 1 80 ? 0.390 14.463 -9.707 1.00 96.81 80 VAL A CA 1
ATOM 668 C C . VAL A 1 80 ? 1.000 15.794 -10.139 1.00 96.81 80 VAL A C 1
ATOM 670 O O . VAL A 1 80 ? 0.296 16.645 -10.676 1.00 96.81 80 VAL A O 1
ATOM 673 N N . ASP A 1 81 ? 2.291 15.987 -9.872 1.00 97.94 81 ASP A N 1
ATOM 674 C CA . ASP A 1 81 ? 3.084 17.059 -10.475 1.00 97.94 81 ASP A CA 1
ATOM 675 C C . ASP A 1 81 ? 3.676 16.566 -11.800 1.00 97.94 81 ASP A C 1
ATOM 677 O O . ASP A 1 81 ? 4.634 15.789 -11.834 1.00 97.94 81 ASP A O 1
ATOM 681 N N . ASP A 1 82 ? 3.086 17.007 -12.907 1.00 97.75 82 ASP A N 1
ATOM 682 C CA . ASP A 1 82 ? 3.486 16.550 -14.235 1.00 97.75 82 ASP A CA 1
ATOM 683 C C . ASP A 1 82 ? 4.894 17.013 -14.628 1.00 97.75 82 ASP A C 1
ATOM 685 O O . ASP A 1 82 ? 5.608 16.280 -15.316 1.00 97.75 82 ASP A O 1
ATOM 689 N N . LYS A 1 83 ? 5.331 18.192 -14.167 1.00 97.81 83 LYS A N 1
ATOM 690 C CA . LYS A 1 83 ? 6.646 18.743 -14.525 1.00 97.81 83 LYS A CA 1
ATOM 691 C C . LYS A 1 83 ? 7.760 17.957 -13.850 1.00 97.81 83 LYS A C 1
ATOM 693 O O . LYS A 1 83 ? 8.715 17.545 -14.512 1.00 97.81 83 LYS A O 1
ATOM 698 N N . GLU A 1 84 ? 7.628 17.710 -12.548 1.00 98.12 84 GLU A N 1
ATOM 699 C CA . GLU A 1 84 ? 8.617 16.916 -11.815 1.00 98.12 84 GLU A CA 1
ATOM 700 C C . GLU A 1 84 ? 8.620 15.461 -12.304 1.00 98.12 84 GLU A C 1
ATOM 702 O O . GLU A 1 84 ? 9.688 14.875 -12.499 1.00 98.12 84 GLU A O 1
ATOM 707 N N . ARG A 1 85 ? 7.442 14.899 -12.610 1.00 97.62 85 ARG A N 1
ATOM 708 C CA . ARG A 1 85 ? 7.333 13.557 -13.195 1.00 97.62 85 ARG A CA 1
ATOM 709 C C . ARG A 1 85 ? 8.094 13.441 -14.513 1.00 97.62 85 ARG A C 1
ATOM 711 O O . ARG A 1 85 ? 8.877 12.506 -14.671 1.00 97.62 85 ARG A O 1
ATOM 718 N N . GLN A 1 86 ? 7.884 14.365 -15.450 1.00 97.56 86 GLN A N 1
ATOM 719 C CA . GLN A 1 86 ? 8.572 14.351 -16.746 1.00 97.56 86 GLN A CA 1
ATOM 720 C C . GLN A 1 86 ? 10.089 14.472 -16.578 1.00 97.56 86 GLN A C 1
ATOM 722 O O . GLN A 1 86 ? 10.846 13.701 -17.168 1.00 97.56 86 GLN A O 1
ATOM 727 N N . LYS A 1 87 ? 10.544 15.385 -15.713 1.00 97.50 87 LYS A N 1
ATOM 728 C CA . LYS A 1 87 ? 11.967 15.563 -15.402 1.00 97.50 87 LYS A CA 1
ATOM 729 C C . LYS A 1 87 ? 12.598 14.280 -14.856 1.00 97.50 87 LYS A C 1
ATOM 731 O O . LYS A 1 87 ? 13.680 13.892 -15.298 1.00 97.50 87 LYS A O 1
ATOM 736 N N . MET A 1 88 ? 11.931 13.609 -13.915 1.00 97.25 88 MET A N 1
ATOM 737 C CA . ME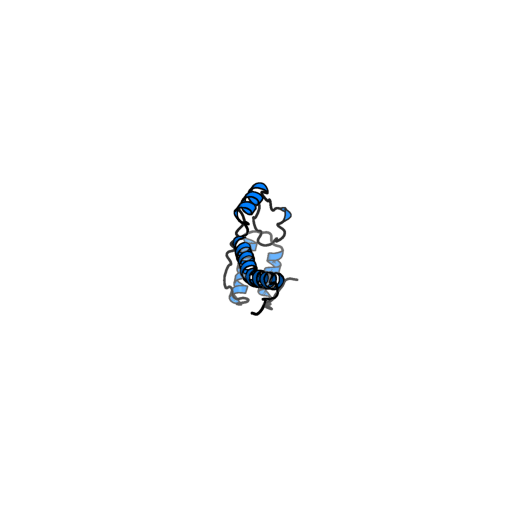T A 1 88 ? 12.436 12.361 -13.338 1.00 97.25 88 MET A CA 1
ATOM 738 C C . MET A 1 88 ? 12.392 11.202 -14.335 1.00 97.25 88 MET A C 1
ATOM 740 O O . MET A 1 88 ? 13.334 10.419 -14.376 1.00 97.25 88 MET A O 1
ATOM 744 N N . GLN A 1 89 ? 11.376 11.123 -15.198 1.00 95.69 89 GLN A N 1
ATOM 745 C CA . GLN A 1 89 ? 11.325 10.124 -16.271 1.00 95.69 89 GLN A CA 1
ATOM 746 C C . GLN A 1 89 ? 12.499 10.268 -17.238 1.00 95.69 89 GLN A C 1
ATOM 748 O O . GLN A 1 89 ? 13.156 9.276 -17.537 1.00 95.69 89 GLN A O 1
ATOM 753 N N . VAL A 1 90 ? 12.815 11.490 -17.674 1.00 95.81 90 VAL A N 1
ATOM 754 C CA . VAL A 1 90 ? 13.996 11.730 -18.515 1.00 95.81 90 VAL A CA 1
ATOM 755 C C . VAL A 1 90 ? 15.272 11.351 -17.765 1.00 95.81 90 VAL A C 1
ATOM 757 O O . VAL A 1 90 ? 16.154 10.733 -18.345 1.00 95.81 90 VAL A O 1
ATOM 760 N N . LYS A 1 91 ? 15.388 11.658 -16.472 1.00 95.81 91 LYS A N 1
ATOM 761 C CA . LYS A 1 91 ? 16.596 11.327 -15.706 1.00 95.81 91 LYS A CA 1
ATOM 762 C C . LYS A 1 91 ? 16.778 9.821 -15.479 1.00 95.81 91 LYS A C 1
ATOM 764 O O . LYS A 1 91 ? 17.905 9.340 -15.528 1.00 95.81 91 LYS A O 1
ATOM 769 N N . TRP A 1 92 ? 15.706 9.099 -15.165 1.00 95.19 92 TRP A N 1
ATOM 770 C CA . TRP A 1 92 ? 15.7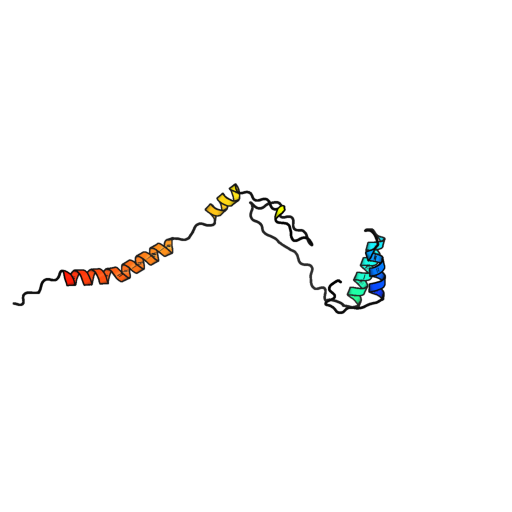75 7.716 -14.680 1.00 95.19 92 TRP A CA 1
ATOM 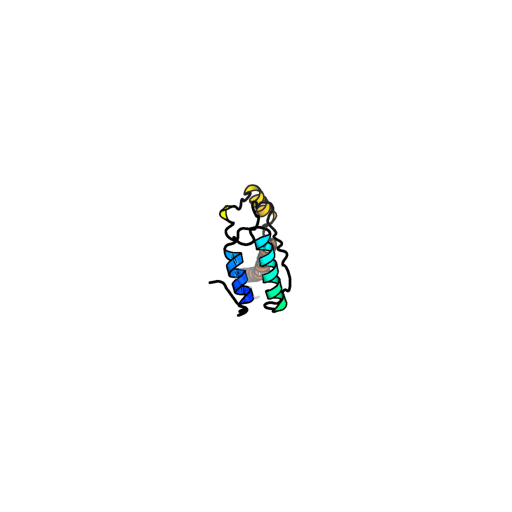771 C C . TRP A 1 92 ? 15.538 6.670 -15.767 1.00 95.19 92 TRP A C 1
ATOM 773 O O . TRP A 1 92 ? 16.082 5.576 -15.670 1.00 95.19 92 TRP A O 1
ATOM 783 N N . ASN A 1 93 ? 14.781 6.992 -16.818 1.00 95.31 93 ASN A N 1
ATOM 784 C CA . ASN A 1 93 ? 14.373 6.016 -17.832 1.00 95.31 93 ASN A CA 1
ATOM 785 C C . ASN A 1 93 ? 15.237 6.093 -19.101 1.00 95.31 93 ASN A C 1
ATOM 787 O O . ASN A 1 93 ? 14.721 5.966 -20.212 1.00 95.31 93 ASN A O 1
ATOM 791 N N . GLN A 1 94 ? 16.545 6.322 -18.956 1.00 95.06 94 GLN A N 1
ATOM 792 C CA . GLN A 1 94 ? 17.466 6.304 -20.093 1.00 95.06 94 GLN A CA 1
ATOM 793 C C . GLN A 1 94 ? 17.790 4.855 -20.486 1.00 95.06 94 GLN A C 1
ATOM 795 O O . GLN A 1 94 ? 18.269 4.090 -19.645 1.00 95.06 94 GLN A O 1
ATOM 800 N N . PRO A 1 95 ? 17.536 4.444 -21.740 1.00 94.56 95 PRO A N 1
ATOM 801 C CA . PRO A 1 95 ? 17.818 3.085 -22.172 1.00 94.56 95 PRO A CA 1
ATOM 802 C C . PRO A 1 95 ? 19.327 2.842 -22.282 1.00 94.56 95 PRO A C 1
ATOM 804 O O . PRO A 1 95 ? 20.080 3.684 -22.770 1.00 94.56 95 PRO A O 1
ATOM 807 N N . ILE A 1 96 ? 19.770 1.644 -21.899 1.00 95.25 96 ILE A N 1
ATOM 808 C CA . ILE A 1 96 ? 21.143 1.190 -22.142 1.00 95.25 96 ILE A CA 1
ATOM 809 C C . ILE A 1 96 ? 21.217 0.654 -23.579 1.00 95.25 96 ILE A C 1
ATOM 811 O O . ILE A 1 96 ? 20.799 -0.468 -23.851 1.00 95.25 96 ILE A O 1
ATOM 815 N N . THR A 1 97 ? 21.727 1.462 -24.512 1.00 96.62 97 THR A N 1
ATOM 816 C CA . THR A 1 97 ? 21.704 1.152 -25.958 1.00 96.62 97 THR A CA 1
ATOM 817 C C . THR A 1 97 ? 22.998 0.551 -26.503 1.00 96.62 97 THR A C 1
ATOM 819 O O . THR A 1 97 ? 22.973 -0.086 -27.554 1.00 96.62 97 THR A O 1
ATOM 822 N N . TRP A 1 98 ? 24.126 0.690 -25.798 1.00 97.69 98 TRP A N 1
ATOM 823 C CA . TRP A 1 98 ? 25.425 0.187 -26.265 1.00 97.69 98 TRP A CA 1
ATOM 824 C C . TRP A 1 98 ? 25.447 -1.312 -26.643 1.00 97.69 98 TRP A C 1
ATOM 826 O O . TRP A 1 98 ? 26.094 -1.635 -27.645 1.00 97.69 98 TRP A O 1
ATOM 836 N N . PRO A 1 99 ? 24.723 -2.232 -25.957 1.00 98.25 99 PRO A N 1
ATOM 837 C CA . PRO A 1 99 ? 24.734 -3.646 -26.325 1.00 98.25 99 PRO A CA 1
ATOM 838 C C . PRO A 1 99 ? 24.170 -3.900 -27.726 1.00 98.25 99 PRO A C 1
ATOM 840 O O . PRO A 1 99 ? 24.615 -4.825 -28.402 1.00 98.25 99 PRO A O 1
ATOM 843 N N . LEU A 1 100 ? 23.239 -3.060 -28.198 1.00 97.88 100 LEU A N 1
ATOM 844 C CA . LEU A 1 100 ? 22.674 -3.166 -29.546 1.00 97.88 100 LEU A CA 1
ATOM 845 C C . LEU A 1 100 ? 23.743 -2.921 -30.616 1.00 97.88 100 LEU A C 1
ATOM 847 O O . LEU A 1 100 ? 23.813 -3.653 -31.601 1.00 97.88 100 LEU A O 1
ATOM 851 N N . PHE A 1 101 ? 24.609 -1.928 -30.405 1.00 97.94 101 PHE A N 1
ATOM 852 C CA . PHE A 1 101 ? 25.696 -1.624 -31.336 1.00 97.94 101 PHE A CA 1
ATOM 853 C C . PHE A 1 101 ? 26.775 -2.710 -31.329 1.00 97.94 101 PHE A C 1
ATOM 855 O O . PHE A 1 101 ? 27.285 -3.067 -32.389 1.00 97.94 101 PHE A O 1
ATOM 862 N N . VAL A 1 102 ? 27.082 -3.288 -30.163 1.00 98.44 102 VAL A N 1
ATOM 863 C CA . VAL A 1 102 ? 28.019 -4.419 -30.060 1.00 98.44 102 VAL A CA 1
ATOM 864 C C . VAL A 1 102 ? 27.472 -5.655 -30.769 1.00 98.44 102 VAL A C 1
ATOM 866 O O . VAL A 1 102 ? 28.199 -6.285 -31.536 1.00 98.44 102 VAL A O 1
ATOM 869 N N . ALA A 1 103 ? 26.188 -5.968 -30.588 1.00 98.50 103 ALA A N 1
ATOM 870 C CA . ALA A 1 103 ? 25.537 -7.061 -31.303 1.00 98.50 103 ALA A CA 1
ATOM 871 C C . ALA A 1 103 ? 25.552 -6.836 -32.825 1.00 98.50 103 ALA A C 1
ATOM 873 O O . ALA A 1 103 ? 25.899 -7.745 -33.578 1.00 98.50 103 ALA A O 1
ATOM 874 N N . ALA A 1 104 ? 25.248 -5.618 -33.286 1.00 98.44 104 ALA A N 1
ATOM 875 C CA . ALA A 1 104 ? 25.308 -5.270 -34.704 1.00 98.44 104 ALA A CA 1
ATOM 876 C C . ALA A 1 104 ? 26.729 -5.423 -35.276 1.00 98.44 104 ALA A C 1
ATOM 878 O O . ALA A 1 104 ? 26.903 -6.013 -36.342 1.00 98.44 104 ALA A O 1
ATOM 879 N N . LEU A 1 105 ? 27.752 -4.955 -34.554 1.00 98.44 105 LEU A N 1
ATOM 880 C CA . LEU A 1 105 ? 29.149 -5.098 -34.965 1.00 98.44 105 LEU A CA 1
ATOM 881 C C . LEU A 1 105 ? 29.573 -6.570 -35.043 1.00 98.44 105 LEU A C 1
ATOM 883 O O . LEU A 1 105 ? 30.236 -6.968 -35.999 1.00 98.44 105 LEU A O 1
ATOM 887 N N . PHE A 1 106 ? 29.161 -7.386 -34.073 1.00 98.50 106 PHE A N 1
ATOM 888 C CA . PHE A 1 106 ? 29.438 -8.820 -34.065 1.00 98.50 106 PHE A CA 1
ATOM 889 C C . PHE A 1 106 ? 28.798 -9.533 -35.263 1.00 98.50 106 PHE A C 1
ATOM 891 O O . PHE A 1 106 ? 29.456 -10.327 -35.934 1.00 98.50 106 PHE A O 1
ATOM 898 N N . LEU A 1 107 ? 27.547 -9.197 -35.594 1.00 98.44 107 LEU A N 1
ATOM 899 C CA . LEU A 1 107 ? 26.875 -9.717 -36.789 1.00 98.44 107 LEU A CA 1
ATOM 900 C C . LEU A 1 107 ? 27.609 -9.321 -38.075 1.00 98.44 107 LEU A C 1
ATOM 902 O O . LEU A 1 107 ? 27.819 -10.165 -38.947 1.00 98.44 107 LEU A O 1
ATOM 906 N N . VAL A 1 108 ? 28.050 -8.064 -38.186 1.00 98.12 108 VAL A N 1
ATOM 907 C CA . VAL A 1 108 ? 28.864 -7.615 -39.326 1.00 98.12 108 VAL A CA 1
ATOM 908 C C . VAL A 1 108 ? 30.167 -8.411 -39.399 1.00 98.12 108 VAL A C 1
ATOM 910 O O . VAL A 1 108 ? 30.507 -8.903 -40.471 1.00 98.12 108 VAL A O 1
ATOM 913 N N . ALA A 1 109 ? 30.868 -8.601 -38.280 1.00 97.81 109 ALA A N 1
ATOM 914 C CA . ALA A 1 109 ? 32.115 -9.362 -38.230 1.00 97.81 109 ALA A CA 1
ATOM 915 C C . ALA A 1 109 ? 31.936 -10.838 -38.633 1.00 97.81 109 ALA A C 1
ATOM 917 O O . ALA A 1 109 ? 32.828 -11.404 -39.263 1.00 97.81 109 ALA A O 1
ATOM 918 N N . LEU A 1 110 ? 30.784 -11.446 -38.329 1.00 97.75 110 LEU A N 1
ATOM 919 C CA . LEU A 1 110 ? 30.448 -12.807 -38.757 1.00 97.75 110 LEU A CA 1
ATOM 920 C C . LEU A 1 110 ? 30.174 -12.908 -40.265 1.00 97.75 110 LEU A C 1
ATOM 922 O O . LEU A 1 110 ? 30.616 -13.855 -40.913 1.00 97.75 110 LEU A O 1
ATOM 926 N N . VAL A 1 111 ? 29.443 -11.948 -40.838 1.00 97.62 111 VAL A N 1
ATOM 927 C CA . VAL A 1 111 ? 28.990 -12.007 -42.242 1.00 97.62 111 VAL A CA 1
ATOM 928 C C . VAL A 1 111 ? 30.057 -11.501 -43.220 1.00 97.62 111 VAL A C 1
ATOM 930 O O . VAL A 1 111 ? 30.201 -12.033 -44.326 1.00 97.62 111 VAL A O 1
ATOM 933 N N . LEU A 1 112 ? 30.827 -10.485 -42.827 1.00 97.19 112 LEU A N 1
ATOM 934 C CA . LEU A 1 112 ? 31.757 -9.769 -43.701 1.00 97.19 112 LEU A CA 1
ATOM 935 C C . LEU A 1 112 ? 32.802 -10.680 -44.380 1.00 97.19 112 LEU A C 1
ATOM 937 O O . LEU A 1 112 ? 32.962 -10.555 -45.598 1.00 97.19 112 LEU A O 1
ATOM 941 N N . PRO A 1 113 ? 33.472 -11.629 -43.690 1.00 95.94 113 PRO A N 1
ATOM 942 C CA . PRO A 1 113 ? 34.440 -12.519 -44.333 1.00 95.94 113 PRO A CA 1
ATOM 943 C C . PRO A 1 113 ? 33.812 -13.378 -45.436 1.00 95.94 113 PRO A C 1
ATOM 945 O O . PRO A 1 113 ? 34.410 -13.544 -46.500 1.00 95.94 113 PRO A O 1
ATOM 948 N N . GLY A 1 114 ? 32.586 -13.870 -45.219 1.00 95.81 114 GLY A N 1
ATOM 949 C CA . GLY A 1 114 ? 31.844 -14.660 -46.204 1.00 95.81 114 GLY A CA 1
ATOM 950 C C . GLY A 1 114 ? 31.516 -13.854 -47.461 1.00 95.81 114 GLY A C 1
ATOM 951 O O . GLY A 1 114 ? 31.738 -14.321 -48.578 1.00 95.81 114 GLY A O 1
ATOM 952 N N . VAL A 1 115 ? 31.079 -12.603 -47.293 1.00 95.81 115 VAL A N 1
ATOM 953 C CA . VAL A 1 115 ? 30.813 -11.689 -48.416 1.00 95.81 115 VAL A CA 1
ATOM 954 C C . VAL A 1 115 ? 32.095 -11.363 -49.184 1.00 95.81 115 VAL A C 1
ATOM 956 O O . VAL A 1 115 ? 32.093 -11.377 -50.417 1.00 95.81 115 VAL A O 1
ATOM 959 N N . ILE A 1 116 ? 33.202 -11.100 -48.481 1.00 96.00 116 ILE A N 1
ATOM 960 C CA . ILE A 1 116 ? 34.506 -10.840 -49.106 1.00 96.00 116 ILE A CA 1
ATOM 961 C C . ILE A 1 116 ? 34.962 -12.060 -49.915 1.00 96.00 116 ILE A C 1
ATOM 963 O O . ILE A 1 116 ? 35.348 -11.911 -51.075 1.00 96.00 116 ILE A O 1
ATOM 967 N N . ALA A 1 117 ? 34.895 -13.264 -49.341 1.00 94.69 117 ALA A N 1
ATOM 968 C CA . ALA A 1 117 ? 35.276 -14.499 -50.024 1.00 94.69 117 ALA A CA 1
ATOM 969 C C . ALA A 1 117 ? 34.412 -14.755 -51.270 1.00 94.69 117 ALA A C 1
ATOM 971 O O . ALA A 1 117 ? 34.942 -15.059 -52.341 1.00 94.69 117 ALA A O 1
ATOM 972 N N . TYR A 1 118 ? 33.096 -14.558 -51.158 1.00 94.19 118 TYR A N 1
ATOM 973 C CA . TYR A 1 118 ? 32.159 -14.699 -52.270 1.00 94.19 118 TYR A CA 1
ATOM 974 C C . TYR A 1 118 ? 32.468 -13.724 -53.417 1.00 94.19 118 TYR A C 1
ATOM 976 O O . TYR A 1 118 ? 32.620 -14.148 -54.563 1.00 94.19 118 TYR A O 1
ATOM 984 N N . ARG A 1 119 ? 32.660 -12.432 -53.115 1.00 91.81 119 ARG A N 1
ATOM 985 C CA . ARG A 1 119 ? 33.006 -11.411 -54.123 1.00 91.81 119 ARG A CA 1
ATOM 986 C C . ARG A 1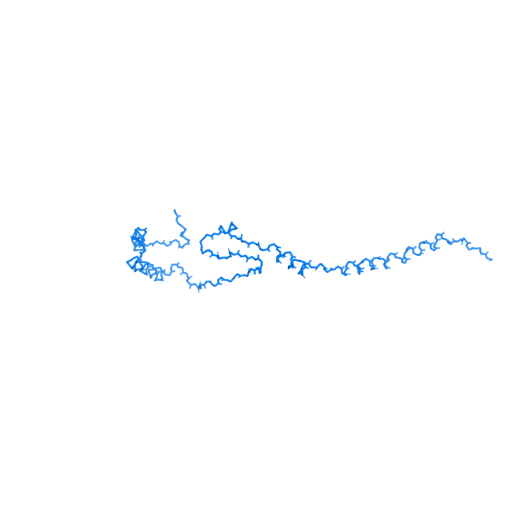 119 ? 34.358 -11.675 -54.784 1.00 91.81 119 ARG A C 1
ATOM 988 O O . ARG A 1 119 ? 34.477 -11.545 -55.999 1.00 91.81 119 ARG A O 1
ATOM 995 N N . ARG A 1 120 ? 35.373 -12.082 -54.009 1.00 90.94 120 ARG A N 1
ATOM 996 C CA . ARG A 1 120 ? 36.689 -12.462 -54.554 1.00 90.94 120 ARG A CA 1
ATOM 997 C C . ARG A 1 120 ? 36.572 -13.613 -55.551 1.00 90.94 120 ARG A C 1
ATOM 999 O O . ARG A 1 120 ? 37.248 -13.578 -56.571 1.00 90.94 120 ARG A O 1
ATOM 1006 N N . ARG A 1 121 ? 35.708 -14.598 -55.280 1.00 89.31 121 ARG A N 1
ATOM 1007 C CA . ARG A 1 121 ? 35.457 -15.721 -56.194 1.00 89.31 121 ARG A CA 1
ATOM 1008 C C . ARG A 1 121 ? 34.745 -15.281 -57.473 1.00 89.31 121 ARG A C 1
ATOM 1010 O O . ARG A 1 121 ? 35.131 -15.737 -58.540 1.00 89.31 121 ARG A O 1
ATOM 1017 N N . GLN A 1 122 ? 33.744 -14.404 -57.384 1.00 89.38 122 GLN A N 1
ATOM 1018 C CA . GLN A 1 122 ? 33.034 -13.901 -58.570 1.00 89.38 122 GLN A CA 1
ATOM 1019 C C . GLN A 1 122 ? 33.939 -13.092 -59.509 1.00 89.38 122 GLN A C 1
ATOM 1021 O O . GLN A 1 122 ? 33.789 -13.177 -60.722 1.00 89.38 122 GLN A O 1
ATOM 1026 N N . ASN A 1 123 ? 34.900 -12.351 -58.954 1.00 84.50 123 ASN A N 1
ATOM 1027 C CA . ASN A 1 123 ? 35.838 -11.535 -59.728 1.00 84.50 123 ASN A CA 1
ATOM 1028 C C . ASN A 1 123 ? 37.109 -12.295 -60.154 1.00 84.50 123 ASN A C 1
ATOM 1030 O O . ASN A 1 123 ? 38.000 -11.700 -60.758 1.00 84.50 123 ASN A O 1
ATOM 1034 N N . ALA A 1 124 ? 37.233 -13.584 -59.822 1.00 79.62 124 ALA A N 1
ATOM 1035 C CA . ALA A 1 124 ? 38.370 -14.392 -60.237 1.00 79.62 124 ALA A CA 1
ATOM 1036 C C . ALA A 1 124 ? 38.195 -14.832 -61.699 1.00 79.62 124 ALA A C 1
ATOM 1038 O O . ALA A 1 124 ? 37.371 -15.689 -62.012 1.00 79.62 124 ALA A O 1
ATOM 1039 N N . THR A 1 125 ? 38.987 -14.260 -62.603 1.00 69.38 125 THR A N 1
ATOM 1040 C CA . THR A 1 125 ? 39.102 -14.721 -63.993 1.00 69.38 125 THR A CA 1
ATOM 1041 C C . THR A 1 125 ? 39.867 -16.045 -64.052 1.00 69.38 125 THR A C 1
ATOM 1043 O O . THR A 1 125 ? 40.797 -16.263 -63.272 1.00 69.38 125 THR A O 1
ATOM 1046 N N . ALA A 1 126 ? 39.481 -16.938 -64.973 1.00 66.00 126 ALA A N 1
ATOM 1047 C CA . ALA A 1 126 ? 40.100 -18.255 -65.132 1.00 66.00 126 ALA A CA 1
ATOM 1048 C C . ALA A 1 126 ? 41.634 -18.150 -65.220 1.00 66.00 126 ALA A C 1
ATOM 1050 O O . ALA A 1 126 ? 42.179 -17.410 -66.044 1.00 66.00 126 ALA A O 1
ATOM 1051 N N . ARG A 1 127 ? 42.333 -18.887 -64.351 1.00 62.75 127 ARG A N 1
ATOM 1052 C CA . ARG A 1 127 ? 43.797 -18.944 -64.331 1.00 62.75 127 ARG A CA 1
ATOM 1053 C C . ARG A 1 127 ? 44.251 -19.621 -65.630 1.00 62.75 127 ARG A C 1
ATOM 1055 O O . ARG A 1 127 ? 43.946 -20.791 -65.830 1.00 62.75 127 ARG A O 1
ATOM 1062 N N . ARG A 1 128 ? 44.942 -18.898 -66.521 1.00 56.75 128 ARG A N 1
ATOM 1063 C CA . ARG A 1 128 ? 45.629 -19.516 -67.669 1.00 56.75 128 ARG A CA 1
ATOM 1064 C C . ARG A 1 128 ? 46.734 -20.419 -67.121 1.00 56.75 128 ARG A C 1
ATOM 1066 O O . ARG A 1 128 ? 47.694 -19.912 -66.539 1.00 56.75 128 ARG A O 1
ATOM 1073 N N . GLU A 1 129 ? 46.561 -21.728 -67.260 1.00 51.34 129 GLU A N 1
ATOM 1074 C CA . GLU A 1 129 ? 47.634 -22.704 -67.062 1.00 51.34 129 GLU A CA 1
ATOM 1075 C C . GLU A 1 129 ? 48.714 -22.520 -68.137 1.00 51.34 129 GLU A C 1
ATOM 1077 O O . GLU A 1 129 ? 48.413 -22.135 -69.271 1.00 51.34 129 GLU A O 1
ATOM 1082 N N . LYS A 1 130 ? 49.971 -22.715 -67.728 1.00 46.34 130 LYS A N 1
ATOM 1083 C CA . LYS A 1 130 ? 51.161 -22.727 -68.583 1.00 46.34 130 LYS A CA 1
ATOM 1084 C C . LYS A 1 130 ? 51.531 -24.165 -68.894 1.00 46.34 130 LYS A C 1
ATOM 1086 O O . LYS A 1 130 ? 51.453 -24.972 -67.943 1.00 46.34 130 LYS A O 1
#

Radius of gyration: 36.79 Å; chains: 1; bounding box: 78×42×97 Å